Protein AF-A0A613LDL4-F1 (af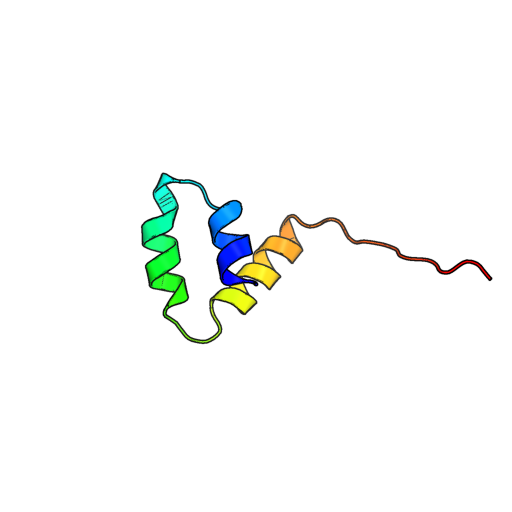db_monomer_lite)

pLDDT: mean 94.1, std 6.73, range [65.56, 98.44]

Organism: Salmonella enterica I (NCBI:txid59201)

Structure (mmCIF, N/CA/C/O backbone):
data_AF-A0A613LDL4-F1
#
_entry.id   AF-A0A613LDL4-F1
#
loop_
_atom_site.group_PDB
_atom_site.id
_atom_site.type_symbol
_atom_site.label_atom_id
_atom_site.label_alt_id
_atom_site.label_comp_id
_atom_site.label_asym_id
_atom_site.label_entity_id
_atom_site.label_seq_id
_atom_site.pdbx_PDB_ins_code
_atom_site.Cartn_x
_atom_site.Cartn_y
_atom_site.Cartn_z
_atom_site.occupancy
_atom_site.B_iso_or_equiv
_atom_site.auth_seq_id
_atom_site.auth_comp_id
_atom_site.auth_asym_id
_atom_site.auth_atom_id
_atom_site.pdbx_PDB_model_num
ATOM 1 N N . PRO A 1 1 ? 7.392 4.007 3.076 1.00 89.31 1 PRO A N 1
ATOM 2 C CA . PRO A 1 1 ? 6.876 4.367 1.725 1.00 89.31 1 PRO A CA 1
ATOM 3 C C . PRO A 1 1 ? 5.617 3.586 1.311 1.00 89.31 1 PRO A C 1
ATOM 5 O O . PRO A 1 1 ? 4.575 4.210 1.154 1.00 89.31 1 PRO A O 1
ATOM 8 N N . ALA A 1 2 ? 5.683 2.248 1.218 1.00 95.69 2 ALA A N 1
ATOM 9 C CA . ALA A 1 2 ? 4.556 1.392 0.806 1.00 95.69 2 ALA A CA 1
ATOM 10 C C . ALA A 1 2 ? 3.297 1.560 1.679 1.00 95.69 2 ALA A C 1
ATOM 12 O O . ALA A 1 2 ? 2.211 1.782 1.157 1.00 95.69 2 ALA A O 1
ATOM 13 N N . HIS A 1 3 ? 3.459 1.557 3.008 1.00 96.75 3 HIS A N 1
ATOM 14 C CA . HIS A 1 3 ? 2.361 1.791 3.955 1.00 96.75 3 HIS A CA 1
ATOM 15 C C . HIS A 1 3 ? 1.619 3.107 3.665 1.00 96.75 3 HIS A C 1
ATOM 17 O O . HIS A 1 3 ? 0.411 3.122 3.465 1.00 96.75 3 HIS A O 1
ATOM 23 N N . ASN A 1 4 ? 2.355 4.220 3.577 1.00 97.50 4 ASN A N 1
ATOM 24 C CA . ASN A 1 4 ? 1.767 5.543 3.347 1.00 97.50 4 ASN A CA 1
ATOM 25 C C . ASN A 1 4 ? 1.086 5.652 1.981 1.00 97.50 4 ASN A C 1
ATOM 27 O O . ASN A 1 4 ? 0.078 6.341 1.868 1.00 97.50 4 ASN A O 1
ATOM 31 N N . TYR A 1 5 ? 1.634 4.997 0.957 1.00 97.12 5 TYR A N 1
ATOM 32 C CA . TYR A 1 5 ? 1.008 4.932 -0.358 1.00 97.12 5 TYR A CA 1
ATOM 33 C C . TYR A 1 5 ? -0.355 4.232 -0.278 1.00 97.12 5 TYR A C 1
ATOM 35 O O . TYR A 1 5 ? -1.356 4.842 -0.643 1.00 97.12 5 TYR A O 1
ATOM 43 N N . LEU A 1 6 ? -0.418 3.031 0.308 1.00 97.88 6 LEU A N 1
ATOM 44 C CA . LEU A 1 6 ? -1.672 2.287 0.476 1.00 97.88 6 LEU A CA 1
ATOM 45 C C . LEU A 1 6 ? -2.709 3.081 1.292 1.00 97.88 6 LEU A C 1
ATOM 47 O O . LEU A 1 6 ? -3.865 3.179 0.893 1.00 97.88 6 LEU A O 1
ATOM 51 N N . MET A 1 7 ? -2.289 3.738 2.379 1.00 97.81 7 MET A N 1
ATOM 52 C CA . MET A 1 7 ? -3.178 4.566 3.212 1.00 97.81 7 MET A CA 1
ATOM 53 C C . MET A 1 7 ? -3.734 5.809 2.498 1.00 97.81 7 MET A C 1
ATOM 55 O O . MET A 1 7 ? -4.747 6.358 2.935 1.00 97.81 7 MET A O 1
ATOM 59 N N . ARG A 1 8 ? -3.075 6.282 1.432 1.00 97.62 8 ARG A N 1
ATOM 60 C CA . ARG A 1 8 ? -3.542 7.419 0.622 1.00 97.62 8 ARG A CA 1
ATOM 61 C C . ARG A 1 8 ? -4.563 7.016 -0.435 1.00 97.62 8 ARG A C 1
ATOM 63 O O . ARG A 1 8 ? -5.381 7.852 -0.794 1.00 97.62 8 ARG A O 1
ATOM 70 N N . ILE A 1 9 ? -4.494 5.782 -0.930 1.00 96.62 9 ILE A N 1
ATOM 71 C CA . ILE A 1 9 ? -5.347 5.301 -2.028 1.00 96.62 9 ILE A CA 1
ATOM 72 C C . ILE A 1 9 ? -6.542 4.474 -1.547 1.00 96.62 9 ILE A C 1
ATOM 74 O O . ILE A 1 9 ? -7.500 4.296 -2.291 1.00 96.62 9 ILE A O 1
ATOM 78 N N . VAL A 1 10 ? -6.491 3.951 -0.321 1.00 97.81 10 VAL A N 1
ATOM 79 C CA . VAL A 1 10 ? -7.593 3.179 0.252 1.00 97.81 10 VAL A CA 1
ATOM 80 C C . VAL A 1 10 ? -8.776 4.091 0.591 1.00 97.81 10 VAL A C 1
ATOM 82 O O . VAL A 1 10 ? -8.595 5.220 1.060 1.00 97.81 10 VAL A O 1
ATOM 85 N N . ALA A 1 11 ? -9.992 3.577 0.402 1.00 98.12 11 ALA A N 1
ATOM 86 C CA . ALA A 1 11 ? -11.212 4.234 0.854 1.00 98.12 11 ALA A CA 1
ATOM 87 C C . ALA A 1 11 ? -11.160 4.513 2.369 1.00 98.12 11 ALA A C 1
ATOM 89 O O . ALA A 1 11 ? -10.591 3.733 3.141 1.00 98.12 11 ALA A O 1
ATOM 90 N N . THR A 1 12 ? -11.727 5.641 2.805 1.00 98.25 12 THR A N 1
ATOM 91 C CA . THR A 1 12 ? -11.574 6.133 4.186 1.00 98.25 12 THR A CA 1
ATOM 92 C C . THR A 1 12 ? -12.117 5.141 5.210 1.00 98.25 12 THR A C 1
ATOM 94 O O . THR A 1 12 ? -11.449 4.870 6.206 1.00 98.25 12 THR A O 1
ATOM 97 N N . GLU A 1 13 ? -13.270 4.547 4.926 1.00 98.44 13 GLU A N 1
ATOM 98 C CA . GLU A 1 13 ? -13.941 3.525 5.730 1.00 98.44 13 GLU A CA 1
ATOM 99 C C . GLU A 1 13 ? -13.131 2.228 5.880 1.00 98.44 13 GLU A C 1
ATOM 101 O O . GLU A 1 13 ? -13.355 1.460 6.808 1.00 98.44 13 GLU A O 1
ATOM 106 N N . SER A 1 14 ? -12.161 1.986 4.995 1.00 98.31 14 SER A N 1
ATOM 107 C CA . SER A 1 14 ? -11.329 0.777 5.001 1.00 98.31 14 SER A CA 1
ATOM 108 C C . SER A 1 14 ? -9.958 0.983 5.657 1.00 98.31 14 SER A C 1
ATOM 110 O O . SER A 1 14 ? -9.173 0.038 5.750 1.00 98.31 14 SER A O 1
ATOM 112 N N . LYS A 1 15 ? -9.640 2.198 6.127 1.00 98.12 15 LYS A N 1
ATOM 113 C CA . LYS A 1 15 ? -8.318 2.524 6.691 1.00 98.12 15 LYS A CA 1
ATOM 114 C C . LYS A 1 15 ? -7.972 1.707 7.931 1.00 98.12 15 LYS A C 1
ATOM 116 O O . LYS A 1 15 ? -6.837 1.253 8.047 1.00 98.12 15 LYS A O 1
ATOM 121 N N . GLU A 1 16 ? -8.929 1.500 8.831 1.00 98.19 16 GLU A N 1
ATOM 122 C CA . GLU A 1 16 ? -8.706 0.719 10.055 1.00 98.19 16 GLU A CA 1
ATOM 123 C C . GLU A 1 16 ? -8.454 -0.75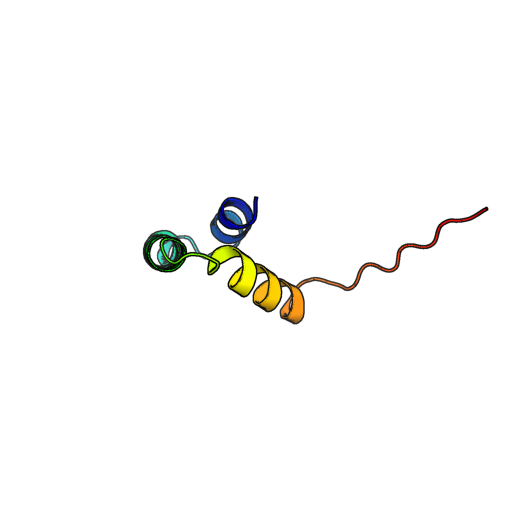9 9.737 1.00 98.19 16 GLU A C 1
ATOM 125 O O . GLU A 1 16 ? -7.469 -1.334 10.197 1.00 98.19 16 GLU A O 1
ATOM 130 N N . ALA A 1 17 ? -9.276 -1.350 8.865 1.00 98.44 17 ALA A N 1
ATOM 131 C CA . ALA A 1 17 ? -9.096 -2.731 8.421 1.00 98.44 17 ALA A CA 1
ATOM 132 C C . ALA A 1 17 ? -7.746 -2.935 7.713 1.00 98.44 17 ALA A C 1
ATOM 134 O O . ALA A 1 17 ? -7.040 -3.913 7.972 1.00 98.44 17 ALA A O 1
ATOM 135 N N . LEU A 1 18 ? -7.348 -1.990 6.854 1.00 98.38 18 LEU A N 1
ATOM 136 C CA . LEU A 1 18 ? -6.039 -2.024 6.211 1.00 98.38 18 LEU A CA 1
ATOM 137 C C . LEU A 1 18 ? -4.906 -1.925 7.243 1.00 98.38 18 LEU A C 1
ATOM 139 O O . LEU A 1 18 ? -3.941 -2.680 7.144 1.00 98.38 18 LEU A O 1
ATOM 143 N N . ALA A 1 19 ? -5.014 -1.041 8.239 1.00 98.00 19 ALA A N 1
ATOM 144 C CA . ALA A 1 19 ? -3.987 -0.883 9.268 1.00 98.00 19 ALA A CA 1
ATOM 145 C C . ALA A 1 19 ? -3.721 -2.194 10.027 1.00 98.00 19 ALA A C 1
ATOM 147 O O . ALA A 1 19 ? -2.560 -2.533 10.263 1.00 98.00 19 ALA A O 1
ATOM 148 N N . GLU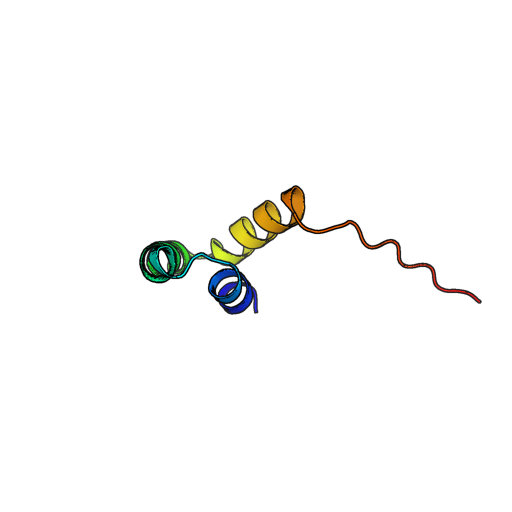 A 1 20 ? -4.764 -2.971 10.336 1.00 98.38 20 GLU A N 1
ATOM 149 C CA . GLU A 1 20 ? -4.614 -4.296 10.952 1.00 98.38 20 GLU A CA 1
ATOM 150 C C . GLU A 1 20 ? -3.867 -5.283 10.046 1.00 98.38 20 GLU A C 1
ATOM 152 O O . GLU A 1 20 ? -2.945 -5.965 10.497 1.00 98.38 20 GLU A O 1
ATOM 157 N N . ILE A 1 21 ? -4.188 -5.317 8.750 1.00 97.88 21 ILE A N 1
ATOM 158 C CA . ILE A 1 21 ? -3.492 -6.174 7.775 1.00 97.88 21 ILE A CA 1
ATOM 159 C C . ILE A 1 21 ? -2.008 -5.793 7.673 1.00 97.88 21 ILE A C 1
ATOM 161 O O . ILE A 1 21 ? -1.137 -6.666 7.611 1.00 97.88 21 ILE A O 1
ATOM 165 N N . LEU A 1 22 ? -1.703 -4.494 7.688 1.00 97.69 22 LEU A N 1
ATOM 166 C CA . LEU A 1 22 ? -0.341 -3.978 7.542 1.00 97.69 22 LEU A CA 1
ATOM 167 C C . LEU A 1 22 ? 0.565 -4.255 8.752 1.00 97.69 22 LEU A C 1
ATOM 169 O O . LEU A 1 22 ? 1.783 -4.122 8.619 1.00 97.69 22 LEU A O 1
ATOM 173 N N . LYS A 1 23 ? 0.023 -4.716 9.890 1.00 97.12 23 LYS A N 1
ATOM 174 C CA . LYS A 1 23 ? 0.832 -5.234 11.011 1.00 97.12 23 LYS A CA 1
ATOM 175 C C . LYS A 1 23 ? 1.589 -6.511 10.642 1.00 97.12 23 LYS A C 1
ATOM 177 O O . LYS A 1 23 ? 2.601 -6.825 11.268 1.00 97.12 23 LYS A O 1
ATOM 182 N N . ARG A 1 24 ? 1.126 -7.259 9.633 1.00 97.62 24 ARG A N 1
ATOM 183 C CA . ARG A 1 24 ? 1.803 -8.474 9.175 1.00 97.62 24 ARG A CA 1
ATOM 184 C C . ARG A 1 24 ? 3.080 -8.111 8.401 1.00 97.62 24 ARG A C 1
ATOM 186 O O . ARG A 1 24 ? 3.001 -7.381 7.408 1.00 97.62 24 ARG A O 1
ATOM 193 N N . PRO A 1 25 ? 4.250 -8.660 8.780 1.00 97.25 25 PRO A N 1
ATOM 194 C CA . PRO A 1 25 ? 5.494 -8.418 8.057 1.00 97.25 25 PRO A CA 1
ATOM 195 C C . PRO A 1 25 ? 5.356 -8.728 6.561 1.00 97.25 25 PRO A C 1
ATOM 197 O O . PRO A 1 25 ? 4.832 -9.772 6.178 1.00 97.25 25 PRO A O 1
ATOM 200 N N . GLY A 1 26 ? 5.810 -7.804 5.714 1.00 96.88 26 GLY A N 1
ATOM 201 C CA . GLY A 1 26 ? 5.786 -7.947 4.253 1.00 96.88 26 GLY A CA 1
ATOM 202 C C . GLY A 1 26 ? 4.448 -7.637 3.568 1.00 96.88 26 GLY A C 1
ATOM 203 O O . GLY A 1 26 ? 4.447 -7.430 2.354 1.00 96.88 26 GLY A O 1
ATOM 204 N N . ALA A 1 27 ? 3.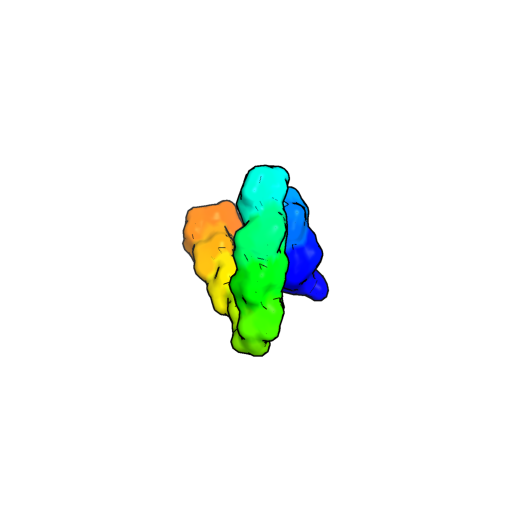336 -7.513 4.303 1.00 97.75 27 ALA A N 1
ATOM 205 C CA . ALA A 1 27 ? 2.010 -7.300 3.708 1.00 97.75 27 ALA A CA 1
ATOM 206 C C . ALA A 1 27 ? 1.935 -6.026 2.851 1.00 97.75 27 ALA A C 1
ATOM 208 O O . ALA A 1 27 ? 1.387 -6.050 1.752 1.00 97.75 27 ALA A O 1
ATOM 209 N N . ALA A 1 28 ? 2.553 -4.930 3.306 1.00 98.00 28 ALA A N 1
ATOM 210 C CA . ALA A 1 28 ? 2.580 -3.676 2.554 1.00 98.00 28 ALA A CA 1
ATOM 211 C C . ALA A 1 28 ? 3.199 -3.843 1.156 1.00 98.00 28 ALA A C 1
ATOM 213 O O . ALA A 1 28 ? 2.683 -3.298 0.189 1.00 98.00 28 ALA A O 1
ATOM 214 N N . LEU A 1 29 ? 4.292 -4.603 1.036 1.00 98.06 29 LEU A N 1
ATOM 215 C CA . LEU A 1 29 ? 4.967 -4.814 -0.248 1.00 98.06 29 LEU A CA 1
ATOM 216 C C . LEU A 1 29 ? 4.137 -5.708 -1.174 1.00 98.06 29 LEU A C 1
ATOM 218 O O . LEU A 1 29 ? 3.999 -5.398 -2.355 1.00 98.06 29 LEU A O 1
ATOM 222 N N . GLN A 1 30 ? 3.539 -6.772 -0.630 1.00 97.94 30 GLN A N 1
ATOM 223 C CA . GLN A 1 30 ? 2.668 -7.673 -1.389 1.00 97.94 30 GLN A CA 1
ATOM 224 C C . GLN A 1 30 ? 1.443 -6.940 -1.950 1.00 97.94 30 GLN A C 1
ATOM 226 O O . GLN A 1 30 ? 1.101 -7.108 -3.119 1.00 97.94 30 GLN A O 1
ATOM 231 N N . LEU A 1 31 ? 0.814 -6.091 -1.132 1.00 97.81 31 LEU A N 1
ATOM 232 C CA . LEU A 1 31 ? -0.336 -5.294 -1.547 1.00 97.81 31 LEU A CA 1
ATOM 233 C C . LEU A 1 31 ? 0.046 -4.239 -2.585 1.00 97.81 31 LEU A C 1
ATOM 235 O O . LEU A 1 31 ? -0.659 -4.107 -3.578 1.00 97.81 31 LEU A O 1
ATOM 239 N N . VAL A 1 32 ? 1.164 -3.527 -2.402 1.00 97.19 32 VAL A N 1
ATOM 240 C CA . VAL A 1 32 ? 1.635 -2.550 -3.399 1.00 97.19 32 VAL A CA 1
ATOM 241 C C . VAL A 1 32 ? 1.877 -3.209 -4.750 1.00 97.19 32 VAL A C 1
ATOM 243 O O . VAL A 1 32 ? 1.423 -2.671 -5.753 1.00 97.19 32 VAL A O 1
ATOM 246 N N . SER A 1 33 ? 2.529 -4.376 -4.778 1.00 96.19 33 SER A N 1
ATOM 247 C CA . SER A 1 33 ? 2.728 -5.125 -6.022 1.00 96.19 33 SER A CA 1
ATOM 248 C C . SER A 1 33 ? 1.388 -5.412 -6.695 1.00 96.19 33 SER A C 1
ATOM 250 O O . SER A 1 33 ? 1.191 -5.016 -7.833 1.00 96.19 33 SER A O 1
ATOM 252 N N . LYS A 1 34 ? 0.424 -6.002 -5.975 1.00 96.75 34 LYS A N 1
ATOM 253 C CA . LYS A 1 34 ? -0.876 -6.356 -6.565 1.00 96.75 34 LYS A CA 1
ATOM 254 C C . LYS A 1 34 ? -1.715 -5.166 -7.001 1.00 96.75 34 LYS A C 1
ATOM 256 O O . LYS A 1 34 ? -2.379 -5.252 -8.025 1.00 96.75 34 LYS A O 1
ATOM 261 N N . VAL A 1 35 ? -1.706 -4.073 -6.245 1.00 96.19 35 VAL A N 1
ATOM 262 C CA . VAL A 1 35 ? -2.416 -2.852 -6.638 1.00 96.19 35 VAL A CA 1
ATOM 263 C C . VAL A 1 35 ? -1.801 -2.277 -7.912 1.00 96.19 35 VAL A C 1
ATOM 265 O O . VAL A 1 35 ? -2.529 -1.959 -8.848 1.00 96.19 35 VAL A O 1
ATOM 268 N N . ASN A 1 36 ? -0.474 -2.184 -7.977 1.00 94.75 36 ASN A N 1
ATOM 269 C CA . ASN A 1 36 ? 0.200 -1.634 -9.146 1.00 94.75 36 ASN A CA 1
ATOM 270 C C . ASN A 1 36 ? 0.029 -2.528 -10.380 1.00 94.75 36 ASN A C 1
ATOM 272 O O . ASN A 1 36 ? -0.265 -1.997 -11.440 1.00 94.75 36 ASN A O 1
ATOM 276 N N . ASP A 1 37 ? 0.106 -3.854 -10.238 1.00 94.50 37 ASP A N 1
ATOM 277 C CA . ASP A 1 37 ? -0.115 -4.796 -11.348 1.00 94.50 37 ASP A CA 1
ATOM 278 C C . ASP A 1 37 ? -1.484 -4.599 -12.031 1.00 94.50 37 ASP A C 1
ATOM 280 O O . ASP A 1 37 ? -1.632 -4.868 -13.219 1.00 94.50 37 ASP A O 1
ATOM 284 N N . ILE A 1 38 ? -2.505 -4.173 -11.277 1.00 95.19 38 ILE A N 1
ATOM 285 C CA . ILE A 1 38 ? -3.877 -4.020 -11.784 1.00 95.19 38 ILE A CA 1
ATOM 286 C C . ILE A 1 38 ? -4.131 -2.599 -12.300 1.00 95.19 38 ILE A C 1
ATOM 288 O O . ILE A 1 38 ? -4.860 -2.422 -13.275 1.00 95.19 38 ILE A O 1
ATOM 292 N N . TYR A 1 39 ? -3.586 -1.586 -11.622 1.00 93.94 39 TYR A N 1
ATOM 293 C CA . TYR A 1 39 ? -4.015 -0.196 -11.803 1.00 93.94 39 TYR A CA 1
ATOM 294 C C . TYR A 1 39 ? -2.902 0.767 -12.214 1.00 93.94 39 TYR A C 1
ATOM 296 O O . TYR A 1 39 ? -3.211 1.861 -12.691 1.00 93.94 39 TYR A O 1
ATOM 304 N N . ALA A 1 40 ? -1.628 0.424 -11.999 1.00 89.50 40 ALA A N 1
ATOM 305 C CA . ALA A 1 40 ? -0.535 1.304 -12.387 1.00 89.50 40 ALA A CA 1
ATOM 306 C C . ALA A 1 40 ? -0.251 1.144 -13.890 1.00 89.50 40 ALA A C 1
ATOM 308 O O . ALA A 1 40 ? -0.090 0.022 -14.366 1.00 89.50 40 ALA A O 1
ATOM 309 N N . PRO A 1 41 ? -0.173 2.249 -14.647 1.00 85.31 41 PRO A N 1
ATOM 310 C CA . PRO A 1 41 ? 0.256 2.194 -16.035 1.00 85.31 41 PRO A CA 1
ATOM 311 C C . PRO A 1 41 ? 1.736 1.802 -16.116 1.00 85.31 41 PRO A C 1
ATOM 313 O O . PRO A 1 41 ? 2.547 2.226 -15.288 1.00 85.31 41 PRO A O 1
ATOM 316 N N . GLU A 1 42 ? 2.091 1.022 -17.134 1.00 85.19 42 GLU A N 1
ATOM 317 C CA . GLU A 1 42 ? 3.482 0.687 -17.423 1.00 85.19 42 GLU A CA 1
ATOM 318 C C . GLU A 1 42 ? 4.205 1.940 -17.940 1.00 85.19 42 GLU A C 1
ATOM 320 O O . GLU A 1 42 ? 3.751 2.601 -18.875 1.00 85.19 42 GLU A O 1
ATOM 325 N N . LEU A 1 43 ? 5.297 2.321 -17.274 1.00 83.31 43 LEU A N 1
ATOM 326 C CA . LEU A 1 43 ? 6.104 3.472 -17.671 1.00 83.31 43 LEU A CA 1
ATOM 327 C C . LEU A 1 43 ? 7.217 3.001 -18.605 1.00 83.31 43 LEU A C 1
ATOM 329 O O . LEU A 1 43 ? 8.212 2.440 -18.148 1.00 83.31 43 LEU A O 1
ATOM 333 N N . GLU A 1 44 ? 7.083 3.275 -19.900 1.00 82.25 44 GLU A N 1
ATOM 334 C CA . GLU A 1 44 ? 8.202 3.180 -20.837 1.00 82.25 44 GLU A CA 1
ATOM 335 C C . GLU A 1 44 ? 9.098 4.416 -20.689 1.00 82.25 44 GLU A C 1
ATOM 337 O O . GLU A 1 44 ? 8.673 5.550 -20.918 1.00 82.25 44 GLU A O 1
ATOM 342 N N . ILE A 1 45 ? 10.348 4.203 -20.274 1.00 86.50 45 ILE A N 1
ATOM 343 C CA . ILE A 1 45 ? 11.352 5.262 -20.149 1.00 86.50 45 ILE A CA 1
ATOM 344 C C . ILE A 1 45 ? 12.453 4.994 -21.176 1.00 86.50 45 ILE A C 1
ATOM 346 O O . ILE A 1 45 ? 13.182 4.012 -21.064 1.00 86.50 45 ILE A O 1
ATOM 350 N N . GLU A 1 46 ? 12.600 5.892 -22.150 1.00 87.88 46 GLU A N 1
ATOM 351 C CA . GLU A 1 46 ? 13.697 5.885 -23.123 1.00 87.88 46 GLU A CA 1
ATOM 352 C C . GLU A 1 46 ? 14.662 7.041 -22.824 1.00 87.88 46 GLU A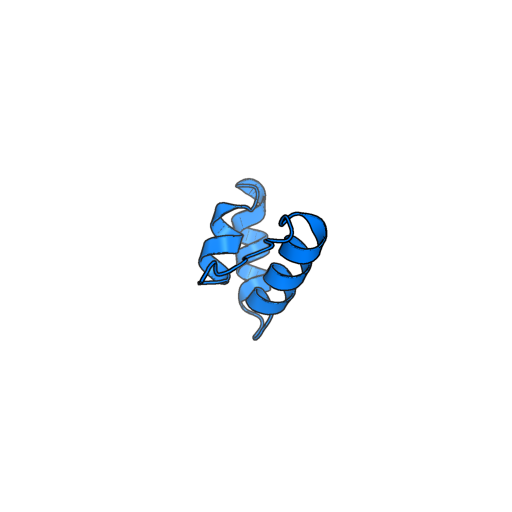 C 1
ATOM 354 O O . GLU A 1 46 ? 14.247 8.193 -22.666 1.00 87.88 46 GLU A O 1
ATOM 359 N N . VAL A 1 47 ? 15.963 6.747 -22.753 1.00 83.81 47 VAL A N 1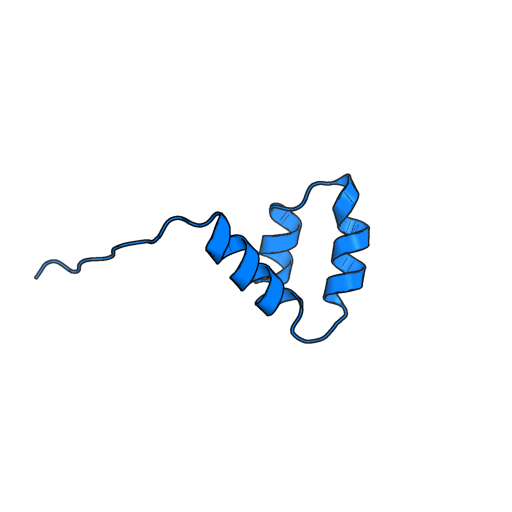
ATOM 360 C CA . VAL A 1 47 ? 17.006 7.776 -22.661 1.00 83.81 47 VAL A CA 1
ATOM 361 C C . VAL A 1 47 ? 17.470 8.097 -24.075 1.00 83.81 47 VAL A C 1
ATOM 363 O O . VAL A 1 47 ? 18.044 7.245 -24.749 1.00 83.81 47 VAL A O 1
ATOM 366 N N . LYS A 1 48 ? 17.229 9.330 -24.526 1.00 76.31 48 LYS A N 1
ATOM 367 C CA . LYS A 1 48 ? 17.780 9.813 -25.794 1.00 76.31 48 LYS A CA 1
ATOM 368 C C . LYS A 1 48 ? 19.236 10.226 -25.593 1.00 76.31 48 LYS A C 1
ATOM 370 O O . LYS A 1 48 ? 19.518 11.030 -24.705 1.00 76.31 48 LYS A O 1
ATOM 375 N N . ASN A 1 49 ? 20.117 9.656 -26.415 1.00 65.56 49 ASN A N 1
ATOM 376 C CA . ASN A 1 49 ? 21.503 10.099 -26.575 1.00 65.56 49 ASN A CA 1
ATOM 377 C C . ASN A 1 49 ? 21.567 11.405 -27.369 1.00 65.56 49 ASN A C 1
ATOM 379 O O . ASN A 1 49 ? 20.793 11.527 -28.347 1.00 65.56 49 ASN A O 1
#

Radius of gyration: 13.93 Å; chains: 1; bounding box: 35×19×38 Å

Secondary structure (DSSP, 8-state):
-HHHHHHHHS-GGGHHHHHHHHTSTTHHHHHHHHHHHHHSPP-------

Sequence (49 aa):
PAHNYLMRIVATESKEALAEILKRPGAALQLVSKVNDIYAPELEIEVKN

InterPro domains:
  IPR024406 Phage tail assembly chaperone TAC-10 [PF10963] (1-49)

Foldseek 3Di:
DLLVVCCVPDDPVCNVVVVVQVVDPPSSVVVSVVVCVVPPDDDDDDDDD